Protein AF-A0A538IPU9-F1 (afdb_monomer_lite)

Radius of gyration: 22.2 Å; chains: 1; bounding box: 54×26×67 Å

Sequence (108 aa):
MPPGVSRRLLLGIVVAALALAAVAIAQPPGGVVRPENEGSLRPLELGAQLFAANCASCHGPRGQGVYPPPFQHGASGIKGAGPSLLGVGALAVDFYVRTGYMPLGDPT

Foldseek 3Di:
DDDDDDPVNVVVVVVVVVVVVVVVVPDDPADFDFDPPLVPDDPVRRVLVSCCRWPCVQCNNQSQGAADPPPDADPPRHRGVYHRPPPVDDVNVCVCVVVCVPPTPDND

Structure (mmCIF, N/CA/C/O backbone):
data_AF-A0A538IPU9-F1
#
_entry.id   AF-A0A538IPU9-F1
#
loop_
_atom_site.group_PDB
_atom_site.id
_atom_site.type_symbol
_atom_site.label_atom_id
_atom_site.label_alt_id
_atom_site.label_comp_id
_atom_site.label_asym_id
_atom_site.label_entity_id
_atom_site.label_seq_id
_atom_site.pdbx_PDB_ins_code
_atom_site.Cartn_x
_atom_site.Cartn_y
_atom_site.Cartn_z
_atom_site.occupancy
_atom_site.B_iso_or_equiv
_atom_site.auth_seq_id
_atom_site.auth_comp_id
_atom_site.auth_asym_id
_atom_site.auth_atom_id
_atom_site.pdbx_PDB_model_num
ATOM 1 N N . MET A 1 1 ? -28.715 -4.495 54.537 1.00 50.19 1 MET A N 1
ATOM 2 C CA . MET A 1 1 ? -28.155 -3.158 54.246 1.00 50.19 1 MET A CA 1
ATOM 3 C C . MET A 1 1 ? -26.823 -3.372 53.527 1.00 50.19 1 MET A C 1
ATOM 5 O O . MET A 1 1 ? -25.908 -3.846 54.191 1.00 50.19 1 MET A O 1
ATOM 9 N N . PRO A 1 2 ? -26.698 -3.192 52.198 1.00 57.47 2 PRO A N 1
ATOM 10 C CA . PRO A 1 2 ? -25.405 -3.383 51.541 1.00 57.47 2 PRO A CA 1
ATOM 11 C C . PRO A 1 2 ? -24.424 -2.278 51.980 1.00 57.47 2 PRO A C 1
ATOM 13 O O . PRO A 1 2 ? -24.851 -1.132 52.150 1.00 57.47 2 PRO A O 1
ATOM 16 N N . PRO A 1 3 ? -23.136 -2.595 52.199 1.00 66.25 3 PRO A N 1
ATOM 17 C CA . PRO A 1 3 ? -22.135 -1.601 52.573 1.00 66.25 3 PRO A CA 1
ATOM 18 C C . PRO A 1 3 ? -21.988 -0.557 51.456 1.00 66.25 3 PRO A C 1
ATOM 20 O O . PRO A 1 3 ? -21.770 -0.896 50.294 1.00 66.25 3 PRO A O 1
ATOM 23 N N . GLY A 1 4 ? -22.137 0.724 51.805 1.00 67.19 4 GLY A N 1
ATOM 24 C CA . GLY A 1 4 ? -22.019 1.835 50.865 1.00 67.19 4 GLY A CA 1
ATOM 25 C C . GLY A 1 4 ? -20.586 1.973 50.355 1.00 67.19 4 GLY A C 1
ATOM 26 O O . GLY A 1 4 ? -19.677 2.306 51.113 1.00 67.19 4 GLY A O 1
ATOM 27 N N . VAL A 1 5 ? -20.379 1.720 49.064 1.00 73.44 5 VAL A N 1
ATOM 28 C CA . VAL A 1 5 ? -19.097 1.947 48.386 1.00 73.44 5 VAL A CA 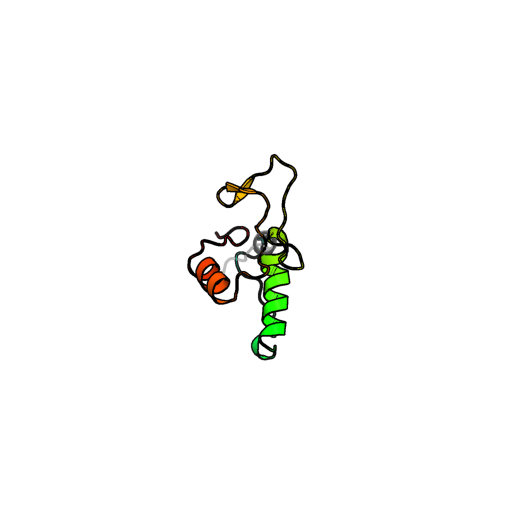1
ATOM 29 C C . VAL A 1 5 ? -18.752 3.434 48.494 1.00 73.44 5 VAL A C 1
ATOM 31 O O . VAL A 1 5 ? -19.516 4.297 48.062 1.00 73.44 5 VAL A O 1
ATOM 34 N N . SER A 1 6 ? -17.610 3.756 49.106 1.00 81.94 6 SER A N 1
ATOM 35 C CA . SER A 1 6 ? -17.218 5.152 49.310 1.00 81.94 6 SER A CA 1
ATOM 36 C C . SER A 1 6 ? -16.986 5.862 47.970 1.00 81.94 6 SER A C 1
ATOM 38 O O . SER A 1 6 ? -16.420 5.300 47.033 1.00 81.94 6 SER A O 1
ATOM 40 N N . ARG A 1 7 ? -17.367 7.141 47.878 1.00 79.31 7 ARG A N 1
ATOM 41 C CA . ARG A 1 7 ? -17.170 7.974 46.675 1.00 79.31 7 ARG A CA 1
ATOM 42 C C . ARG A 1 7 ? -15.709 8.010 46.199 1.00 79.31 7 ARG A C 1
ATOM 44 O O . ARG A 1 7 ? -15.459 8.162 45.009 1.00 79.31 7 ARG A O 1
ATOM 51 N N . ARG A 1 8 ? -14.751 7.835 47.117 1.00 82.69 8 ARG A N 1
ATOM 52 C CA . ARG A 1 8 ? -13.314 7.726 46.814 1.00 82.69 8 ARG A CA 1
ATOM 53 C C . ARG A 1 8 ? -12.970 6.417 46.107 1.00 82.69 8 ARG A C 1
ATOM 55 O O . ARG A 1 8 ? -12.183 6.436 45.170 1.00 82.69 8 ARG A O 1
ATOM 62 N N . LEU A 1 9 ? -13.593 5.312 46.518 1.00 84.00 9 LEU A N 1
ATOM 63 C CA . LEU A 1 9 ? -13.434 4.014 45.868 1.00 84.00 9 LEU A CA 1
ATOM 64 C C . LEU A 1 9 ? -14.034 4.031 44.453 1.00 84.00 9 LEU A C 1
ATOM 66 O O . LEU A 1 9 ? -13.392 3.564 43.520 1.00 84.00 9 LEU A O 1
ATOM 70 N N . LEU A 1 10 ? -15.202 4.660 44.270 1.00 86.56 10 LEU A N 1
ATOM 71 C CA . LEU A 1 10 ? -15.799 4.862 42.941 1.00 86.56 10 LEU A CA 1
ATOM 72 C C . LEU A 1 10 ? -14.909 5.721 42.031 1.00 86.56 10 LEU A C 1
ATOM 74 O O . LEU A 1 10 ? -14.661 5.336 40.892 1.00 86.56 10 LEU A O 1
ATOM 78 N N . LEU A 1 11 ? -14.382 6.846 42.532 1.00 89.56 11 LEU A N 1
ATOM 79 C CA . LEU A 1 11 ? -13.445 7.677 41.764 1.00 89.56 11 LEU A CA 1
ATOM 80 C C . LEU A 1 11 ? -12.181 6.899 41.379 1.00 89.56 11 LEU A C 1
ATOM 82 O O . LEU A 1 11 ? -11.733 7.000 40.242 1.00 89.56 11 LEU A O 1
ATOM 86 N N . GLY A 1 12 ? -11.631 6.109 42.304 1.00 91.19 12 GLY A N 1
ATOM 87 C CA . GLY A 1 12 ? -10.453 5.282 42.051 1.00 91.19 1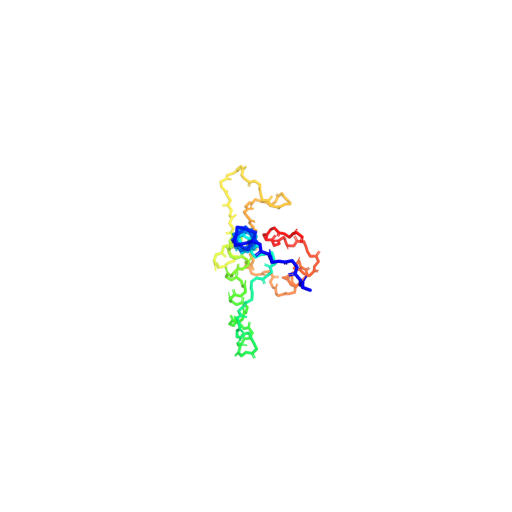2 GLY A CA 1
ATOM 88 C C . GLY A 1 12 ? -10.681 4.253 40.943 1.00 91.19 12 GLY A C 1
ATOM 89 O O . GLY A 1 12 ? -9.841 4.122 40.059 1.00 91.19 12 GLY A O 1
ATOM 90 N N . ILE A 1 13 ? -11.838 3.584 40.938 1.00 92.69 13 ILE A N 1
ATOM 91 C CA . ILE A 1 13 ? -12.208 2.618 39.891 1.00 92.69 13 ILE A CA 1
ATOM 92 C C . ILE A 1 13 ? -12.358 3.311 38.534 1.00 92.69 13 ILE A C 1
ATOM 94 O O . ILE A 1 13 ? -11.844 2.810 37.539 1.00 92.69 13 ILE A O 1
ATOM 98 N N . VAL A 1 14 ? -13.015 4.474 38.484 1.00 93.69 14 VAL A N 1
ATOM 99 C CA . VAL A 1 14 ? -13.200 5.224 37.230 1.00 93.69 14 VAL A CA 1
ATOM 100 C C . VAL A 1 14 ? -11.859 5.695 36.667 1.00 93.69 14 VAL A C 1
ATOM 102 O O . VAL A 1 14 ? -11.605 5.521 35.479 1.00 93.69 14 VAL A O 1
ATOM 105 N N . VAL A 1 15 ? -10.975 6.241 37.506 1.00 93.50 15 VAL A N 1
ATOM 106 C CA . VAL A 1 15 ? -9.638 6.677 37.074 1.00 93.50 15 VAL A CA 1
ATOM 107 C C . VAL A 1 15 ? -8.801 5.489 36.599 1.00 93.50 15 VAL A C 1
ATOM 109 O O . VAL A 1 15 ? -8.165 5.583 35.552 1.00 93.50 15 VAL A O 1
ATOM 112 N N . ALA A 1 16 ? -8.834 4.361 37.312 1.00 91.31 16 ALA A N 1
ATOM 113 C CA . ALA A 1 16 ? -8.131 3.151 36.896 1.00 91.31 16 ALA A CA 1
ATOM 114 C C . ALA A 1 16 ? -8.668 2.610 35.560 1.00 91.31 16 ALA A C 1
ATOM 116 O O . ALA A 1 16 ? -7.881 2.285 34.675 1.00 91.31 16 ALA A O 1
ATOM 117 N N . ALA A 1 17 ? -9.991 2.572 35.381 1.00 90.44 17 ALA A N 1
ATOM 118 C CA . ALA A 1 17 ? -10.624 2.131 34.141 1.00 90.44 17 ALA A CA 1
ATOM 119 C C . ALA A 1 17 ? -10.272 3.041 32.953 1.00 90.44 17 ALA A C 1
ATOM 121 O O . ALA A 1 17 ? -9.955 2.544 31.874 1.00 90.44 17 ALA A O 1
ATOM 122 N N . LEU A 1 18 ? -10.268 4.362 33.153 1.00 90.06 18 LEU A N 1
ATOM 123 C CA . LEU A 1 18 ? -9.853 5.326 32.131 1.00 90.06 18 LEU A CA 1
ATOM 124 C C . LEU A 1 18 ? -8.367 5.187 31.784 1.00 90.06 18 LEU A C 1
ATOM 126 O O . LEU A 1 18 ? -8.013 5.221 30.608 1.00 90.06 18 LEU A O 1
ATOM 130 N N . ALA A 1 19 ? -7.505 4.990 32.785 1.00 87.12 19 ALA A N 1
ATOM 131 C CA . ALA A 1 19 ? -6.081 4.767 32.565 1.00 87.12 19 ALA A CA 1
ATOM 132 C C . ALA A 1 19 ? -5.838 3.490 31.749 1.00 87.12 19 ALA A C 1
ATOM 134 O O . ALA A 1 19 ? -5.113 3.538 30.763 1.00 87.12 19 ALA A O 1
ATOM 135 N N . LEU A 1 20 ? -6.497 2.381 32.102 1.00 82.25 20 LEU A N 1
ATOM 136 C CA . LEU A 1 20 ? -6.435 1.111 31.368 1.00 82.25 20 LEU A CA 1
ATOM 137 C C . LEU A 1 20 ? -6.926 1.250 29.920 1.00 82.25 20 LEU A C 1
ATOM 139 O O . LEU A 1 20 ? -6.263 0.772 29.000 1.00 82.25 20 LEU A O 1
ATOM 143 N N . ALA A 1 21 ? -8.047 1.944 29.705 1.00 80.69 21 ALA A N 1
ATOM 144 C CA . ALA A 1 21 ? -8.573 2.203 28.367 1.00 80.69 21 ALA A CA 1
ATOM 145 C C . ALA A 1 21 ? -7.591 3.018 27.508 1.00 80.69 21 ALA A C 1
ATOM 147 O O . ALA A 1 21 ? -7.417 2.712 26.331 1.00 80.69 21 ALA A O 1
ATOM 148 N N . ALA A 1 22 ? -6.905 4.004 28.098 1.00 77.19 22 ALA A N 1
ATOM 149 C CA . ALA A 1 22 ? -5.899 4.806 27.405 1.00 77.19 22 ALA A CA 1
ATOM 150 C C . ALA A 1 22 ? -4.676 3.982 26.958 1.00 77.19 22 ALA A C 1
ATOM 152 O O . ALA A 1 22 ? -4.129 4.245 25.890 1.00 77.19 22 ALA A O 1
ATOM 153 N N . VAL A 1 23 ? -4.258 2.970 27.729 1.00 75.62 23 VAL A N 1
ATOM 154 C CA . VAL A 1 23 ? -3.146 2.089 27.320 1.00 75.62 23 VAL A CA 1
ATOM 155 C C . VAL A 1 23 ? -3.566 1.143 26.192 1.00 75.62 23 VAL A C 1
ATOM 157 O O . VAL A 1 23 ? -2.784 0.896 25.278 1.00 75.62 23 VAL A O 1
ATOM 160 N N . ALA A 1 24 ? -4.804 0.641 26.222 1.00 68.56 24 ALA A N 1
ATOM 161 C CA . ALA A 1 24 ? -5.313 -0.287 25.212 1.00 68.56 24 ALA A CA 1
ATOM 162 C C . ALA A 1 24 ? -5.401 0.344 23.809 1.00 68.56 24 ALA A C 1
ATOM 164 O O . ALA A 1 24 ? -5.080 -0.310 22.822 1.00 68.56 24 ALA A O 1
ATOM 165 N N . ILE A 1 25 ? -5.778 1.623 23.713 1.00 68.25 25 ILE A N 1
ATOM 166 C CA . ILE A 1 25 ? -5.858 2.352 22.431 1.00 68.25 25 ILE A CA 1
ATOM 167 C C . ILE A 1 25 ? -4.498 2.834 21.901 1.00 68.25 25 ILE A C 1
ATOM 169 O O . ILE A 1 25 ? -4.428 3.346 20.788 1.00 68.25 25 ILE A O 1
ATOM 173 N N . ALA A 1 26 ? -3.427 2.710 22.690 1.00 65.75 26 ALA A N 1
ATOM 174 C CA . ALA A 1 26 ? -2.083 3.142 22.306 1.00 65.75 26 ALA A CA 1
ATOM 175 C C . ALA A 1 26 ? -1.270 2.043 21.596 1.00 65.75 26 ALA A C 1
ATOM 177 O O . ALA A 1 26 ? -0.147 2.295 21.162 1.00 65.75 26 ALA A O 1
ATOM 178 N N . GLN A 1 27 ? -1.806 0.824 21.493 1.00 59.16 27 GLN A N 1
ATOM 179 C CA . GLN A 1 27 ? -1.157 -0.270 20.772 1.00 59.16 27 GLN A CA 1
ATOM 180 C C . GLN A 1 27 ? -1.168 0.050 19.263 1.00 59.16 27 GLN A C 1
ATOM 182 O O . GLN A 1 27 ? -2.227 0.415 18.741 1.00 59.16 27 GLN A O 1
ATOM 187 N N . PRO A 1 28 ? -0.036 -0.071 18.540 1.00 56.72 28 PRO A N 1
ATOM 188 C CA . PRO A 1 28 ? -0.070 -0.008 17.085 1.00 56.72 28 PRO A CA 1
ATOM 189 C C . PRO A 1 28 ? -0.996 -1.118 16.564 1.00 56.72 28 PRO A C 1
ATOM 191 O O . PRO A 1 28 ? -1.086 -2.174 17.197 1.00 56.72 28 PRO A O 1
ATOM 194 N N . PRO A 1 29 ? -1.705 -0.908 15.442 1.00 58.12 29 PRO A N 1
ATOM 195 C CA . PRO A 1 29 ? -2.506 -1.965 14.847 1.00 58.12 29 PRO A CA 1
ATOM 196 C C . PRO A 1 29 ? -1.589 -3.145 14.504 1.00 58.12 29 PRO A C 1
ATOM 198 O O . PRO A 1 29 ? -0.790 -3.066 13.575 1.00 58.12 29 PRO A O 1
ATOM 201 N N . GLY A 1 30 ? -1.678 -4.225 15.280 1.00 60.16 30 GLY A N 1
ATOM 202 C CA . GLY A 1 30 ? -1.055 -5.496 14.939 1.00 60.16 30 GLY A CA 1
ATOM 203 C C . GLY A 1 30 ? -1.827 -6.117 13.779 1.00 60.16 30 GLY A C 1
ATOM 204 O O . GLY A 1 30 ? -3.017 -6.401 13.912 1.00 60.16 30 GLY A O 1
ATOM 205 N N . GLY A 1 31 ? -1.174 -6.299 12.631 1.00 75.19 31 GLY A N 1
ATOM 206 C CA . GLY A 1 31 ? -1.751 -6.970 11.463 1.00 75.19 31 GLY A CA 1
ATOM 207 C C . GLY A 1 31 ? -2.034 -6.069 10.256 1.00 75.19 31 GLY A C 1
ATOM 208 O O . GLY A 1 31 ? -1.582 -4.932 10.165 1.00 75.19 31 GLY A O 1
ATOM 209 N N . VAL A 1 32 ? -2.753 -6.628 9.277 1.00 82.75 32 VAL A N 1
ATOM 210 C CA . VAL A 1 32 ? -3.045 -5.964 7.997 1.00 82.75 32 VAL A CA 1
ATOM 211 C C . VAL A 1 32 ? -4.130 -4.906 8.184 1.00 82.75 32 VAL A C 1
ATOM 213 O O . VAL A 1 32 ? -5.262 -5.221 8.548 1.00 82.75 32 VAL A O 1
ATOM 216 N N . VAL A 1 33 ? -3.812 -3.659 7.852 1.00 88.12 33 VAL A N 1
ATOM 217 C CA . VAL A 1 33 ? -4.777 -2.561 7.767 1.00 88.12 33 VAL A CA 1
ATOM 218 C C . VAL A 1 33 ? -5.656 -2.765 6.529 1.00 88.12 33 VAL A C 1
ATOM 220 O O . VAL A 1 33 ? -5.160 -2.734 5.398 1.00 88.12 33 VAL A O 1
ATOM 223 N N . ARG A 1 34 ? -6.961 -2.971 6.741 1.00 90.25 34 ARG A N 1
ATOM 224 C CA . ARG A 1 34 ? -7.984 -3.122 5.691 1.00 90.25 34 ARG A CA 1
ATOM 225 C C . ARG A 1 34 ? -8.880 -1.884 5.587 1.00 90.25 34 ARG A C 1
ATOM 227 O O . ARG A 1 34 ? -9.217 -1.317 6.626 1.00 90.25 34 ARG A O 1
ATOM 234 N N . PRO A 1 35 ? -9.303 -1.478 4.375 1.00 90.44 35 PRO A N 1
ATOM 235 C CA . PRO A 1 35 ? -10.372 -0.499 4.227 1.00 90.44 35 PRO A CA 1
ATOM 236 C C . PRO A 1 35 ? -11.678 -0.960 4.883 1.00 90.44 35 PRO A C 1
ATOM 238 O O . PRO A 1 35 ? -11.961 -2.145 4.988 1.00 90.44 35 PRO A O 1
ATOM 241 N N . GLU A 1 36 ? -12.521 -0.019 5.295 1.00 89.88 36 GLU A N 1
ATOM 242 C CA . GLU A 1 36 ? -13.811 -0.329 5.931 1.00 89.88 36 GLU A CA 1
ATOM 243 C C . GLU A 1 36 ? -14.866 -0.802 4.913 1.00 89.88 36 GLU A C 1
ATOM 245 O O . GLU A 1 36 ? -15.814 -1.506 5.253 1.00 89.88 36 GLU A O 1
ATOM 250 N N . ASN A 1 37 ? -14.703 -0.426 3.641 1.00 92.00 37 ASN A N 1
ATOM 251 C CA . ASN A 1 37 ? -15.674 -0.622 2.563 1.00 92.00 37 ASN A CA 1
ATOM 252 C C . ASN A 1 37 ? -15.227 -1.650 1.511 1.00 92.00 37 ASN A C 1
ATOM 254 O O . ASN A 1 37 ? -15.640 -1.587 0.359 1.00 92.00 37 ASN A O 1
ATOM 258 N N . GLU A 1 38 ? -14.384 -2.610 1.874 1.00 91.75 38 GLU A N 1
ATOM 259 C CA . GLU A 1 38 ? -13.736 -3.497 0.897 1.00 91.75 38 GLU A CA 1
ATOM 260 C C . GLU A 1 38 ? -14.698 -4.280 0.013 1.00 91.75 38 GLU A C 1
ATOM 262 O O . GLU A 1 38 ? -14.405 -4.509 -1.157 1.00 91.75 38 GLU A O 1
ATOM 267 N N . GLY A 1 39 ? -15.845 -4.684 0.569 1.00 93.00 39 GLY A N 1
ATOM 268 C CA . GLY A 1 39 ? -16.854 -5.464 -0.146 1.00 93.00 39 GLY A CA 1
ATOM 269 C C . GLY A 1 39 ? -17.479 -4.727 -1.333 1.00 93.00 39 GLY A C 1
ATOM 270 O O . GLY A 1 39 ? -18.104 -5.368 -2.173 1.00 93.00 39 GLY A O 1
ATOM 271 N N . SER A 1 40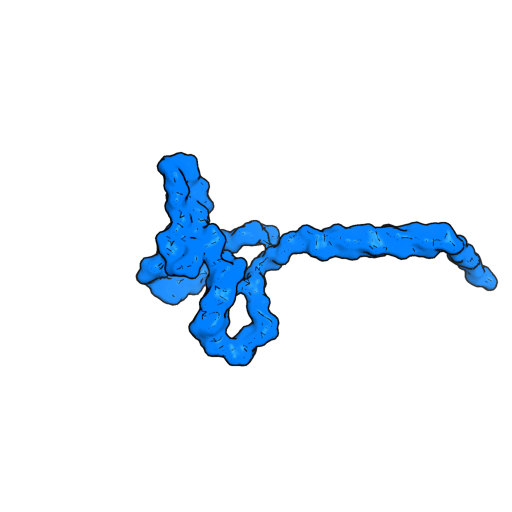 ? -17.314 -3.403 -1.421 1.00 95.25 40 SER A N 1
ATOM 272 C CA . SER A 1 40 ? -17.780 -2.590 -2.548 1.00 95.25 40 SER A CA 1
ATOM 273 C C . SER A 1 40 ? -16.659 -2.124 -3.482 1.00 95.25 40 SER A C 1
ATOM 275 O O . SER A 1 40 ? -16.953 -1.555 -4.534 1.00 95.25 40 SER A O 1
ATOM 277 N N . LEU A 1 41 ? -15.390 -2.368 -3.140 1.00 96.06 41 LEU A N 1
ATOM 278 C CA . LEU A 1 41 ? -14.249 -1.965 -3.958 1.00 96.06 41 LEU A CA 1
ATOM 279 C C . LEU A 1 41 ? -13.996 -2.963 -5.086 1.00 96.06 41 LEU A C 1
ATOM 281 O O . LEU A 1 41 ? -14.089 -4.181 -4.912 1.00 96.06 41 LEU A O 1
ATOM 285 N N . ARG A 1 42 ? -13.583 -2.462 -6.254 1.00 97.25 42 ARG A N 1
ATOM 286 C CA . ARG A 1 42 ? -13.059 -3.344 -7.302 1.00 97.25 42 ARG A CA 1
ATOM 287 C C . ARG A 1 42 ? -11.710 -3.923 -6.857 1.00 97.25 42 ARG A C 1
ATOM 289 O O . ARG A 1 42 ? -10.971 -3.245 -6.142 1.00 97.25 42 ARG A O 1
ATOM 296 N N . PRO A 1 43 ? -11.307 -5.111 -7.347 1.00 93.69 43 PRO A N 1
ATOM 297 C CA . PRO A 1 43 ? -10.064 -5.758 -6.915 1.00 93.69 43 PRO A CA 1
ATOM 298 C C . PRO A 1 43 ? -8.815 -4.875 -7.028 1.00 93.69 43 PRO A C 1
ATOM 300 O O . PRO A 1 43 ? -7.955 -4.906 -6.153 1.00 93.69 43 PRO A O 1
ATOM 303 N N . LEU A 1 44 ? -8.726 -4.049 -8.076 1.00 93.75 44 LEU A N 1
ATOM 304 C CA . LEU A 1 44 ? -7.602 -3.129 -8.262 1.00 93.75 44 LEU A CA 1
ATOM 305 C C . LEU A 1 44 ? -7.596 -1.988 -7.232 1.00 93.75 44 LEU A C 1
ATOM 307 O O . LEU A 1 44 ? -6.536 -1.609 -6.746 1.00 93.75 44 LEU A O 1
ATOM 311 N N . GLU A 1 45 ? -8.767 -1.447 -6.894 1.00 96.19 45 GLU A N 1
ATOM 312 C CA . GLU A 1 45 ? -8.907 -0.362 -5.914 1.00 96.19 45 GLU A CA 1
ATOM 313 C C . GLU A 1 45 ? -8.608 -0.866 -4.506 1.00 96.19 45 GLU A C 1
ATOM 315 O O . GLU A 1 45 ? -7.842 -0.237 -3.777 1.00 96.19 45 GLU A O 1
ATOM 320 N N . LEU A 1 46 ? -9.152 -2.035 -4.158 1.00 95.19 46 LEU A N 1
ATOM 321 C CA . LEU A 1 46 ? -8.840 -2.720 -2.912 1.00 95.19 46 LEU A CA 1
ATOM 322 C C . LEU A 1 46 ? -7.338 -3.013 -2.816 1.00 95.19 46 LEU A C 1
ATOM 324 O O . LEU A 1 46 ? -6.699 -2.649 -1.833 1.00 95.19 46 LEU A O 1
ATOM 328 N N . GLY A 1 47 ? -6.754 -3.604 -3.862 1.00 92.62 47 GLY A N 1
ATOM 329 C CA . GLY A 1 47 ? -5.327 -3.920 -3.909 1.00 92.62 47 GLY A CA 1
ATOM 330 C C . GLY A 1 47 ? -4.435 -2.688 -3.741 1.00 92.62 47 GLY A C 1
ATOM 331 O O . GLY A 1 47 ? -3.455 -2.745 -3.002 1.00 92.62 47 GLY A O 1
ATOM 332 N N . ALA A 1 48 ? -4.789 -1.559 -4.361 1.00 94.00 48 ALA A N 1
ATOM 333 C CA . ALA A 1 48 ? -4.046 -0.309 -4.217 1.00 94.00 48 ALA A CA 1
ATOM 334 C C . ALA A 1 48 ? -4.086 0.238 -2.780 1.00 94.00 48 ALA A C 1
ATOM 336 O O . ALA A 1 48 ? -3.059 0.681 -2.265 1.00 94.00 48 ALA A O 1
ATOM 337 N N . GLN A 1 49 ? -5.245 0.175 -2.117 1.00 94.94 49 GLN A N 1
ATOM 338 C CA . GLN A 1 49 ? -5.384 0.621 -0.728 1.00 94.94 49 GLN A CA 1
ATOM 339 C C . GLN A 1 49 ? -4.626 -0.289 0.242 1.00 94.94 49 GLN A C 1
ATOM 341 O O . GLN A 1 49 ? -3.880 0.204 1.087 1.00 94.94 49 GLN A O 1
ATOM 346 N N . LEU A 1 50 ? -4.740 -1.610 0.071 1.00 92.19 50 LEU A N 1
ATOM 347 C CA . LEU A 1 50 ? -3.981 -2.581 0.861 1.00 92.19 50 LEU A CA 1
ATOM 348 C C . LEU A 1 50 ? -2.473 -2.379 0.688 1.00 92.19 50 LEU A C 1
ATOM 350 O O . LEU A 1 50 ? -1.739 -2.366 1.675 1.00 92.19 50 LEU A O 1
ATOM 354 N N . PHE A 1 51 ? -2.011 -2.165 -0.546 1.00 92.44 51 PHE A N 1
ATOM 355 C CA . PHE A 1 51 ? -0.605 -1.902 -0.833 1.00 92.44 51 PHE A CA 1
ATOM 356 C C . PHE A 1 51 ? -0.109 -0.622 -0.150 1.00 92.44 51 PHE A C 1
ATOM 358 O O . PHE A 1 51 ? 0.947 -0.627 0.487 1.00 92.44 51 PHE A O 1
ATOM 365 N N . ALA A 1 52 ? -0.872 0.468 -0.261 1.00 92.75 52 ALA A N 1
ATOM 366 C CA . ALA A 1 52 ? -0.518 1.751 0.334 1.00 92.75 52 ALA A CA 1
ATOM 367 C C . ALA A 1 52 ? -0.425 1.671 1.865 1.00 92.75 52 ALA A C 1
ATOM 369 O O . ALA A 1 52 ? 0.503 2.231 2.444 1.00 92.75 52 ALA A O 1
ATOM 370 N N . ALA A 1 53 ? -1.350 0.952 2.504 1.00 89.62 53 ALA A N 1
ATOM 371 C CA . ALA A 1 53 ? -1.404 0.847 3.956 1.00 89.62 53 ALA A CA 1
ATOM 372 C C . ALA A 1 53 ? -0.371 -0.132 4.543 1.00 89.62 53 ALA A C 1
ATOM 374 O O . ALA A 1 53 ? 0.091 0.085 5.659 1.00 89.62 53 ALA A O 1
ATOM 375 N N . ASN A 1 54 ? 0.008 -1.187 3.808 1.00 88.38 54 ASN A N 1
ATOM 376 C CA . ASN A 1 54 ? 0.758 -2.312 4.387 1.00 88.38 54 ASN A CA 1
ATOM 377 C C . ASN A 1 54 ? 2.121 -2.594 3.737 1.00 88.38 54 ASN A C 1
ATOM 379 O O . ASN A 1 54 ? 2.970 -3.224 4.359 1.00 88.38 54 ASN A O 1
ATOM 383 N N . CYS A 1 55 ? 2.349 -2.172 2.490 1.00 90.88 55 CYS A N 1
ATOM 384 C CA . CYS A 1 55 ? 3.517 -2.601 1.706 1.00 90.88 55 CYS A CA 1
ATOM 385 C C . CYS A 1 55 ? 4.439 -1.440 1.309 1.00 90.88 55 CYS A C 1
ATOM 387 O O . CYS A 1 55 ? 5.655 -1.613 1.196 1.00 90.88 55 CYS A O 1
ATOM 389 N N . ALA A 1 56 ? 3.870 -0.253 1.077 1.00 90.69 56 ALA A N 1
ATOM 390 C CA . ALA A 1 56 ? 4.567 0.889 0.487 1.00 90.69 56 ALA A CA 1
ATOM 391 C C . ALA A 1 56 ? 5.718 1.445 1.345 1.00 90.69 56 ALA A C 1
ATOM 393 O O . ALA A 1 56 ? 6.656 2.023 0.796 1.00 90.69 56 ALA A O 1
ATOM 394 N N . SER A 1 57 ? 5.681 1.259 2.666 1.00 85.31 57 SER A N 1
ATOM 395 C CA . SER A 1 57 ? 6.753 1.686 3.577 1.00 85.31 57 SER A CA 1
ATOM 396 C C . SER A 1 57 ? 8.072 0.949 3.318 1.00 85.31 57 SER A C 1
ATOM 398 O O . SER A 1 57 ? 9.136 1.564 3.374 1.00 85.31 57 SER A O 1
ATOM 400 N N . CYS A 1 58 ? 8.005 -0.341 2.974 1.00 87.25 58 CYS A N 1
ATOM 401 C CA . CYS A 1 58 ? 9.176 -1.175 2.696 1.00 87.25 58 CYS A CA 1
ATOM 402 C C . CYS A 1 58 ? 9.487 -1.267 1.196 1.00 87.25 58 CYS A C 1
ATOM 404 O O . CYS A 1 58 ? 10.647 -1.212 0.794 1.00 87.25 58 CYS A O 1
ATOM 406 N N . HIS A 1 59 ? 8.460 -1.374 0.349 1.00 90.69 59 HIS A N 1
ATOM 407 C CA . HIS A 1 59 ? 8.615 -1.581 -1.097 1.00 90.69 59 HIS A CA 1
ATOM 408 C C . HIS A 1 59 ? 8.491 -0.296 -1.931 1.00 90.69 59 HIS A C 1
ATOM 410 O O . HIS A 1 59 ? 8.598 -0.336 -3.158 1.00 90.69 59 HIS A O 1
ATOM 416 N N . GLY A 1 60 ? 8.292 0.855 -1.289 1.00 89.94 60 GLY A N 1
ATOM 417 C CA . GLY A 1 60 ? 8.122 2.152 -1.935 1.00 89.94 60 GLY A CA 1
ATOM 418 C C . GLY A 1 60 ? 6.701 2.379 -2.476 1.00 89.94 60 GLY A C 1
ATOM 419 O O . GLY A 1 60 ? 5.979 1.426 -2.773 1.00 89.94 60 GLY A O 1
ATOM 420 N N . PRO A 1 61 ? 6.287 3.645 -2.676 1.00 91.19 61 PRO A N 1
ATOM 421 C CA . PRO A 1 61 ? 4.919 4.006 -3.071 1.00 91.19 61 PRO A CA 1
ATOM 422 C C . PRO A 1 61 ? 4.462 3.440 -4.422 1.00 91.19 61 PRO A C 1
ATOM 424 O O . PRO A 1 61 ? 3.266 3.369 -4.679 1.00 91.19 61 PRO A O 1
ATOM 427 N N . ARG A 1 62 ? 5.393 3.044 -5.297 1.00 92.44 62 ARG A N 1
ATOM 428 C CA . ARG A 1 62 ? 5.103 2.400 -6.587 1.00 92.44 62 ARG A CA 1
ATOM 429 C C . ARG A 1 62 ? 5.635 0.967 -6.657 1.00 92.44 62 ARG A C 1
ATOM 431 O O . ARG A 1 62 ? 5.749 0.426 -7.750 1.00 92.44 62 ARG A O 1
ATOM 438 N N . GLY A 1 63 ? 6.020 0.369 -5.529 1.00 92.12 63 GLY A N 1
ATOM 439 C CA . GLY A 1 63 ? 6.632 -0.960 -5.510 1.00 92.12 63 GLY A CA 1
ATOM 440 C C . GLY A 1 63 ? 8.033 -1.001 -6.124 1.00 92.12 63 GLY A C 1
ATOM 441 O O . GLY A 1 63 ? 8.494 -2.070 -6.496 1.00 92.12 63 GLY A O 1
ATOM 442 N N . GLN A 1 64 ? 8.716 0.135 -6.273 1.00 91.88 64 GLN A N 1
ATOM 443 C CA . GLN A 1 64 ? 10.040 0.210 -6.902 1.00 91.88 64 GLN A CA 1
ATOM 444 C C . GLN A 1 64 ? 11.197 -0.282 -6.011 1.00 91.88 64 GLN A C 1
ATOM 446 O O . GLN A 1 64 ? 12.342 -0.323 -6.458 1.00 91.88 64 GLN A O 1
ATOM 451 N N . GLY A 1 65 ? 10.904 -0.641 -4.761 1.00 88.56 65 GLY A N 1
ATOM 452 C CA . GLY A 1 65 ? 11.883 -0.973 -3.736 1.00 88.56 65 GLY A CA 1
ATOM 453 C C . GLY A 1 65 ? 12.449 0.267 -3.048 1.00 88.56 65 GLY A C 1
ATOM 454 O O . GLY A 1 65 ? 12.416 1.382 -3.575 1.00 88.56 65 GLY A O 1
ATOM 455 N N . VAL A 1 66 ? 12.980 0.065 -1.847 1.00 80.75 66 VAL A N 1
ATOM 456 C CA . VAL A 1 66 ? 13.683 1.098 -1.080 1.00 80.75 66 VAL A CA 1
ATOM 457 C C . VAL A 1 66 ? 15.099 0.606 -0.852 1.00 80.75 66 VAL A C 1
ATOM 459 O O . VAL A 1 66 ? 15.346 -0.127 0.097 1.00 80.75 66 VAL A O 1
ATOM 462 N N . TYR A 1 67 ? 16.031 0.986 -1.724 1.00 68.38 67 TYR A N 1
ATOM 463 C CA . TYR A 1 67 ? 17.446 0.662 -1.555 1.00 68.38 67 TYR A CA 1
ATOM 464 C C . TYR A 1 67 ? 18.093 1.701 -0.632 1.00 68.38 67 TYR A C 1
ATOM 466 O O . TYR A 1 67 ? 17.948 2.899 -0.885 1.00 68.38 67 TYR A O 1
ATOM 474 N N . PRO A 1 68 ? 18.800 1.300 0.429 1.00 61.56 68 PRO A N 1
ATOM 475 C CA . PRO A 1 68 ? 19.430 2.234 1.326 1.00 61.56 68 PRO A CA 1
ATOM 476 C C . PRO A 1 68 ? 20.825 2.595 0.787 1.00 61.56 68 PRO A C 1
ATOM 478 O O . PRO A 1 68 ? 21.345 1.937 -0.124 1.00 61.56 68 PRO A O 1
ATOM 481 N N . PRO A 1 69 ? 21.490 3.606 1.365 1.00 55.53 69 PRO A N 1
ATOM 482 C CA . PRO A 1 69 ? 22.928 3.771 1.185 1.00 55.53 69 PRO A CA 1
ATOM 483 C C . PRO A 1 69 ? 23.682 2.460 1.513 1.00 55.53 69 PRO A C 1
ATOM 485 O O . PRO A 1 69 ? 23.152 1.623 2.249 1.00 55.53 69 PRO A O 1
ATOM 488 N N . PRO A 1 70 ? 24.915 2.275 0.996 1.00 56.03 70 PRO A N 1
ATOM 489 C CA . PRO A 1 70 ? 25.622 0.990 0.829 1.00 56.03 70 PRO A CA 1
ATOM 490 C C . PRO A 1 70 ? 25.818 0.085 2.064 1.00 56.03 70 PRO A C 1
ATOM 492 O O . PRO A 1 70 ? 26.398 -0.988 1.922 1.00 56.03 70 PRO A O 1
ATOM 495 N N . PHE A 1 71 ? 25.330 0.463 3.248 1.00 53.66 71 PHE A N 1
ATOM 496 C CA . PHE A 1 71 ? 25.560 -0.231 4.515 1.00 53.66 71 PHE A CA 1
ATOM 497 C C . PHE A 1 71 ? 24.299 -0.554 5.332 1.00 53.66 71 PHE A C 1
ATOM 499 O O . PHE A 1 71 ? 24.437 -0.998 6.469 1.00 53.66 71 PHE A O 1
ATOM 506 N N . GLN A 1 72 ? 23.080 -0.365 4.809 1.00 53.91 72 GLN A N 1
ATOM 507 C CA . GLN A 1 72 ? 21.877 -0.814 5.530 1.00 53.91 72 GLN A CA 1
ATOM 508 C C . GLN A 1 72 ? 21.380 -2.149 4.961 1.00 53.91 72 GLN A C 1
ATOM 510 O O . GLN A 1 72 ? 21.019 -2.263 3.788 1.00 53.91 72 GLN A O 1
ATOM 515 N N . HIS A 1 73 ? 21.388 -3.174 5.806 1.00 55.28 73 HIS A N 1
ATOM 516 C CA . HIS A 1 73 ? 20.770 -4.457 5.506 1.00 55.28 73 HIS A CA 1
ATOM 517 C C . HIS A 1 73 ? 19.286 -4.374 5.876 1.00 55.28 73 HIS A C 1
ATOM 519 O O . HIS A 1 73 ? 18.923 -3.884 6.941 1.00 55.28 73 HIS A O 1
ATOM 525 N N . GLY A 1 74 ? 18.446 -4.829 4.966 1.00 59.88 74 GLY A N 1
ATOM 526 C CA . GLY A 1 74 ? 17.030 -5.088 5.144 1.00 59.88 74 GLY A CA 1
ATOM 527 C C . GLY A 1 74 ? 16.740 -6.388 5.864 1.00 59.88 74 GLY A C 1
ATOM 528 O O . GLY A 1 74 ? 17.648 -7.129 6.252 1.00 59.88 74 GLY A O 1
ATOM 529 N N . ALA A 1 75 ? 15.451 -6.706 5.962 1.00 58.78 75 ALA A N 1
ATOM 530 C CA . ALA A 1 75 ? 15.005 -8.013 6.420 1.00 58.78 75 ALA A CA 1
ATOM 531 C C . ALA A 1 75 ? 15.645 -9.131 5.575 1.00 58.78 75 ALA A C 1
ATOM 533 O O . ALA A 1 75 ? 15.755 -9.025 4.351 1.00 58.78 75 ALA A O 1
ATOM 534 N N . SER A 1 76 ? 16.091 -10.198 6.241 1.00 60.88 76 SER A N 1
ATOM 535 C CA . SER A 1 76 ? 16.647 -11.399 5.597 1.00 60.88 76 SER A CA 1
ATOM 536 C C . SER A 1 76 ? 17.871 -11.151 4.695 1.00 60.88 76 SER A C 1
ATOM 538 O O . SER A 1 76 ? 18.113 -11.907 3.758 1.00 60.88 76 SER A O 1
ATOM 540 N N . GLY A 1 77 ? 18.655 -10.097 4.959 1.00 60.28 77 GLY A N 1
ATOM 541 C CA . GLY A 1 77 ? 19.900 -9.806 4.230 1.00 60.28 77 GLY A CA 1
ATOM 542 C C . GLY A 1 77 ? 19.713 -9.116 2.873 1.00 60.28 77 GLY A C 1
ATOM 543 O O . GLY A 1 77 ? 20.676 -8.967 2.120 1.00 60.28 77 GLY A O 1
ATOM 544 N N . ILE A 1 78 ? 18.496 -8.670 2.550 1.00 60.12 78 ILE A N 1
ATOM 545 C CA . ILE A 1 78 ? 18.211 -7.901 1.332 1.00 60.12 78 ILE A CA 1
ATOM 546 C C . ILE A 1 78 ? 18.795 -6.489 1.485 1.00 60.12 78 ILE A C 1
ATOM 548 O O . ILE A 1 78 ? 18.747 -5.925 2.566 1.00 60.12 78 ILE A O 1
ATOM 552 N N . LYS A 1 79 ? 19.345 -5.863 0.438 1.00 59.62 79 LYS A N 1
ATOM 553 C CA . LYS A 1 79 ? 19.726 -4.438 0.508 1.00 59.62 79 LYS A CA 1
ATOM 554 C C . LYS A 1 79 ? 18.453 -3.584 0.507 1.00 59.62 79 LYS A C 1
ATOM 556 O O . LYS A 1 79 ? 17.805 -3.523 -0.535 1.00 59.62 79 LYS A O 1
ATOM 561 N N . GLY A 1 80 ? 18.114 -2.914 1.613 1.00 68.81 80 GLY A N 1
ATOM 562 C CA . GLY A 1 80 ? 16.951 -2.006 1.653 1.00 68.81 80 GLY A CA 1
ATOM 563 C C . GLY A 1 80 ? 15.824 -2.387 2.571 1.00 68.81 80 GLY A C 1
ATOM 564 O O . GLY A 1 80 ? 15.802 -3.493 3.075 1.00 68.81 80 GLY A O 1
ATOM 565 N N . ALA A 1 81 ? 14.859 -1.488 2.766 1.00 79.44 81 ALA A N 1
ATOM 566 C CA . ALA A 1 81 ? 13.666 -1.828 3.545 1.00 79.44 81 ALA A CA 1
ATOM 567 C C . ALA A 1 81 ? 12.855 -2.950 2.862 1.00 79.44 81 ALA A C 1
ATOM 569 O O . ALA A 1 81 ? 12.278 -3.797 3.535 1.00 79.44 81 ALA A O 1
ATOM 570 N N . GLY A 1 82 ? 12.886 -3.008 1.527 1.00 84.25 82 GLY A N 1
ATOM 571 C CA . GLY A 1 82 ? 12.299 -4.076 0.726 1.00 84.25 82 GLY A CA 1
ATOM 572 C C . GLY A 1 82 ? 12.723 -3.986 -0.748 1.00 84.25 82 GLY A C 1
ATOM 573 O O . GLY A 1 82 ? 13.006 -2.889 -1.245 1.00 84.25 82 GLY A O 1
ATOM 574 N N . PRO A 1 83 ? 12.791 -5.123 -1.468 1.00 87.06 83 PRO A N 1
ATOM 575 C CA . PRO A 1 83 ? 13.147 -5.156 -2.887 1.00 87.06 83 PRO A CA 1
ATOM 576 C C . PRO A 1 83 ? 12.047 -4.551 -3.772 1.00 87.06 83 PRO A C 1
ATOM 578 O O . PRO A 1 83 ? 10.921 -4.323 -3.331 1.00 87.06 83 PRO A O 1
ATOM 581 N N . SER A 1 84 ? 12.353 -4.326 -5.050 1.00 90.06 84 SER A N 1
ATOM 582 C CA . SER A 1 84 ? 11.331 -3.985 -6.045 1.00 90.06 84 SER A CA 1
ATOM 583 C C . SER A 1 84 ? 10.317 -5.123 -6.226 1.00 90.06 84 SER A C 1
ATOM 585 O O . SER A 1 84 ? 10.687 -6.294 -6.285 1.00 90.06 84 SER A O 1
ATOM 587 N N . LEU A 1 85 ? 9.042 -4.756 -6.345 1.00 91.75 85 LEU A N 1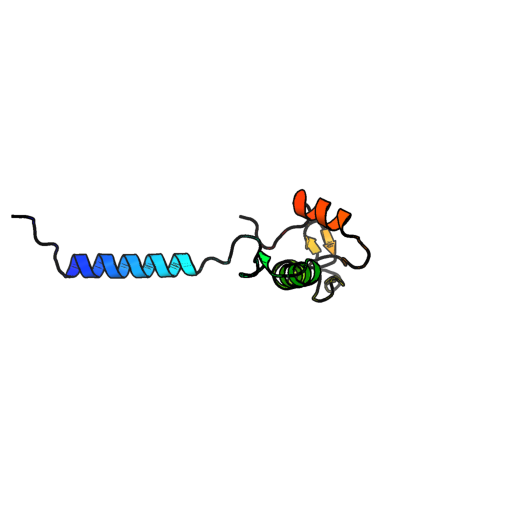
ATOM 588 C CA . LEU A 1 85 ? 7.905 -5.613 -6.691 1.00 91.75 85 LEU A CA 1
ATOM 589 C C . LEU A 1 85 ? 7.445 -5.407 -8.143 1.00 91.75 85 LEU A C 1
ATOM 591 O O . LEU A 1 85 ? 6.473 -6.015 -8.591 1.00 91.75 85 LEU A O 1
ATOM 595 N N . LEU A 1 86 ? 8.127 -4.556 -8.908 1.00 92.56 86 LEU A N 1
ATOM 596 C CA . LEU A 1 86 ? 7.811 -4.364 -10.319 1.00 92.56 86 LEU A CA 1
ATOM 597 C C . LEU A 1 86 ? 8.128 -5.643 -11.106 1.00 92.56 86 LEU A C 1
ATOM 599 O O . LEU A 1 86 ? 9.258 -6.122 -11.101 1.00 92.56 86 LEU A O 1
ATOM 603 N N . GLY A 1 87 ? 7.123 -6.187 -11.795 1.00 92.81 87 GLY A N 1
ATOM 604 C CA . GLY A 1 87 ? 7.277 -7.355 -12.668 1.00 92.81 87 GLY A CA 1
ATOM 605 C C . GLY A 1 87 ? 7.312 -8.719 -11.966 1.00 92.81 87 GLY A C 1
ATOM 606 O O . GLY A 1 87 ? 7.448 -9.725 -12.653 1.00 92.81 87 GLY A O 1
ATOM 607 N N . VAL A 1 88 ? 7.147 -8.788 -10.639 1.00 92.06 88 VAL A N 1
ATOM 608 C CA . VAL A 1 88 ? 7.191 -10.067 -9.892 1.00 92.06 88 VAL A CA 1
ATOM 609 C C . VAL A 1 88 ? 5.968 -10.962 -10.139 1.00 92.06 88 VAL A C 1
ATOM 611 O O . VAL A 1 88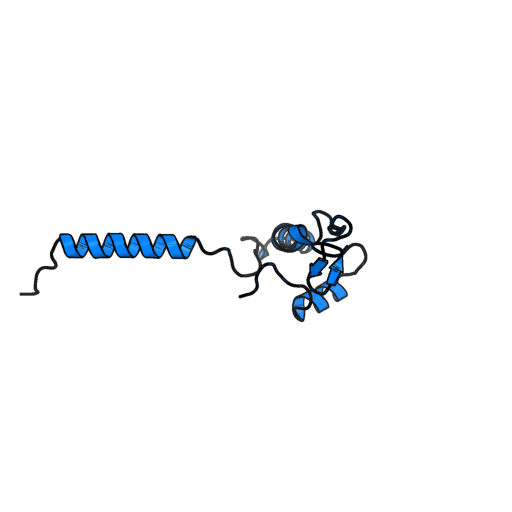 ? 6.057 -12.182 -10.035 1.00 92.06 88 VAL A O 1
ATOM 614 N N . GLY A 1 89 ? 4.828 -10.360 -10.493 1.00 92.38 89 GLY A N 1
ATOM 615 C CA . GLY A 1 89 ? 3.570 -11.061 -10.759 1.00 92.38 89 GLY A CA 1
ATOM 616 C C . GLY A 1 89 ? 2.772 -11.431 -9.500 1.00 92.38 89 GLY A C 1
ATOM 617 O O . GLY A 1 89 ? 3.301 -11.539 -8.397 1.00 92.38 89 GLY A O 1
ATOM 618 N N . ALA A 1 90 ? 1.462 -11.637 -9.6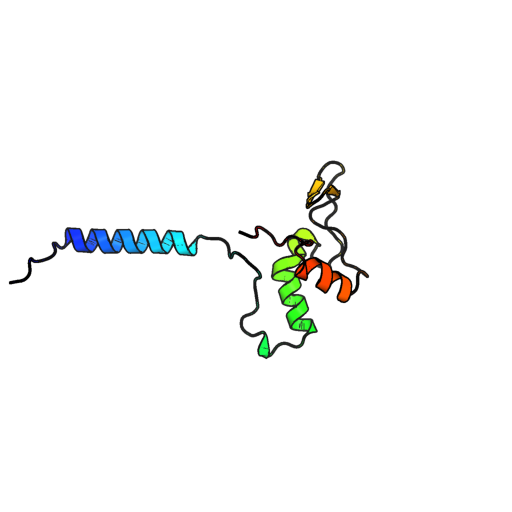73 1.00 90.31 90 ALA A N 1
ATOM 619 C CA . ALA A 1 90 ? 0.528 -11.846 -8.562 1.00 90.31 90 ALA A CA 1
ATOM 620 C C . ALA A 1 90 ? 0.762 -13.158 -7.789 1.00 90.31 90 ALA A C 1
ATOM 622 O O . ALA A 1 90 ? 0.583 -13.187 -6.577 1.00 90.31 90 ALA A O 1
ATOM 623 N N . LEU A 1 91 ? 1.200 -14.230 -8.464 1.00 93.94 91 LEU A N 1
ATOM 624 C CA . LEU A 1 91 ? 1.448 -15.526 -7.814 1.00 93.94 91 LEU A CA 1
ATOM 625 C C . LEU A 1 91 ? 2.658 -15.498 -6.878 1.00 93.94 91 LEU A C 1
ATOM 627 O O . LEU A 1 91 ? 2.639 -16.152 -5.840 1.00 93.94 91 LEU A O 1
ATOM 631 N N . ALA A 1 92 ? 3.697 -14.735 -7.228 1.00 92.56 92 ALA A N 1
ATOM 632 C CA . ALA A 1 92 ? 4.828 -14.535 -6.332 1.00 92.56 92 ALA A CA 1
ATOM 633 C C . ALA A 1 92 ? 4.362 -13.799 -5.070 1.00 92.56 92 ALA A C 1
ATOM 635 O O . ALA A 1 92 ? 4.647 -14.244 -3.963 1.00 92.56 92 ALA A O 1
ATOM 636 N N . VAL A 1 93 ? 3.582 -12.724 -5.230 1.00 91.06 93 VAL A N 1
ATOM 637 C CA . VAL A 1 93 ? 3.012 -11.988 -4.092 1.00 91.06 93 VAL A CA 1
ATOM 638 C C . VAL A 1 93 ? 2.163 -12.908 -3.205 1.00 91.06 93 VAL A C 1
ATOM 640 O O . VAL A 1 93 ? 2.381 -12.912 -1.996 1.00 91.06 93 VAL A O 1
ATOM 643 N N . ASP A 1 94 ? 1.272 -13.730 -3.779 1.00 91.69 94 ASP A N 1
ATOM 644 C CA . ASP A 1 94 ? 0.479 -14.710 -3.013 1.00 91.69 94 ASP A CA 1
ATOM 645 C C . ASP A 1 94 ? 1.376 -15.660 -2.217 1.00 91.69 94 ASP A C 1
ATOM 647 O O . ASP A 1 94 ? 1.210 -15.786 -1.008 1.00 91.69 94 ASP A O 1
ATOM 651 N N . PHE A 1 95 ? 2.367 -16.275 -2.870 1.00 93.25 95 PHE A N 1
ATOM 652 C CA . PHE A 1 95 ? 3.281 -17.205 -2.215 1.00 93.25 95 PHE A CA 1
ATOM 653 C C . PHE A 1 95 ? 3.994 -16.546 -1.030 1.00 93.25 95 PHE A C 1
ATOM 655 O O . PHE A 1 95 ? 3.879 -17.026 0.093 1.00 93.25 95 PHE A O 1
ATOM 662 N N . TYR A 1 96 ? 4.683 -15.425 -1.257 1.00 91.19 96 TYR A N 1
ATOM 663 C CA . TYR A 1 96 ? 5.513 -14.793 -0.231 1.00 91.19 96 TYR A CA 1
ATOM 664 C C . TYR A 1 96 ? 4.702 -14.243 0.950 1.00 91.19 96 TYR A C 1
ATOM 666 O O . TYR A 1 96 ? 5.164 -14.336 2.090 1.00 91.19 96 TYR A O 1
ATOM 674 N N . VAL A 1 97 ? 3.507 -13.697 0.703 1.00 88.62 97 VAL A N 1
ATOM 675 C CA . VAL A 1 97 ? 2.616 -13.210 1.768 1.00 88.62 97 VAL A CA 1
ATOM 676 C C . VAL A 1 97 ? 2.006 -14.385 2.530 1.00 88.62 97 VAL A C 1
ATOM 678 O O . VAL A 1 97 ? 2.027 -14.401 3.758 1.00 88.62 97 VAL A O 1
ATOM 681 N N . ARG A 1 98 ? 1.504 -15.404 1.825 1.00 88.44 98 ARG A N 1
ATOM 682 C CA . ARG A 1 98 ? 0.793 -16.528 2.445 1.00 88.44 98 ARG A CA 1
ATOM 683 C C . ARG A 1 98 ? 1.706 -17.447 3.250 1.00 88.44 98 ARG A C 1
ATOM 685 O O . ARG A 1 98 ? 1.254 -18.043 4.222 1.00 88.44 98 ARG A O 1
ATOM 692 N N . THR A 1 99 ? 2.973 -17.576 2.866 1.00 90.06 99 THR A N 1
ATOM 693 C CA . THR A 1 99 ? 3.964 -18.350 3.630 1.00 90.06 99 THR A CA 1
ATOM 694 C C . THR A 1 99 ? 4.668 -17.524 4.707 1.00 90.06 99 THR A C 1
ATOM 696 O O . THR A 1 99 ? 5.488 -18.076 5.435 1.00 90.06 99 THR A O 1
ATOM 699 N N . GLY A 1 100 ? 4.417 -16.211 4.784 1.00 87.00 100 GLY A N 1
ATOM 700 C CA . GLY A 1 100 ? 5.080 -15.311 5.731 1.00 87.00 100 GLY A CA 1
ATOM 701 C C . GLY A 1 100 ? 6.555 -15.026 5.424 1.00 87.00 100 GLY A C 1
ATOM 702 O O . GLY A 1 100 ? 7.264 -14.500 6.277 1.00 87.00 100 GLY A O 1
ATOM 703 N N . TYR A 1 101 ? 7.041 -15.349 4.217 1.00 87.06 101 TYR A N 1
ATOM 704 C CA . TYR A 1 101 ? 8.404 -14.977 3.804 1.00 87.06 101 TYR A CA 1
ATOM 705 C C . TYR A 1 101 ? 8.528 -13.474 3.520 1.00 87.06 101 TYR A C 1
ATOM 707 O O . TYR A 1 101 ? 9.630 -12.931 3.597 1.00 87.06 101 TYR A O 1
ATOM 715 N N . MET A 1 102 ? 7.420 -12.805 3.183 1.00 88.81 102 MET A N 1
ATOM 716 C CA . MET A 1 102 ? 7.328 -11.347 3.162 1.00 88.81 102 MET A CA 1
ATOM 717 C C . MET A 1 102 ? 6.893 -10.866 4.551 1.00 88.81 102 MET A C 1
ATOM 719 O O . MET A 1 102 ? 5.733 -11.067 4.917 1.00 88.81 102 MET A O 1
ATOM 723 N N . PRO A 1 103 ? 7.795 -10.251 5.335 1.00 77.06 103 PRO A N 1
ATOM 724 C CA . PRO A 1 103 ? 7.443 -9.770 6.658 1.00 77.06 103 PRO A CA 1
ATOM 725 C C . PRO A 1 103 ? 6.489 -8.581 6.535 1.00 77.06 103 PRO A C 1
ATOM 727 O O . PRO A 1 103 ? 6.760 -7.621 5.811 1.00 77.06 103 PRO A O 1
ATOM 730 N N . LEU A 1 104 ? 5.383 -8.638 7.269 1.00 72.19 104 LEU A N 1
ATOM 731 C CA . LEU A 1 104 ? 4.610 -7.446 7.599 1.00 72.19 104 LEU A CA 1
ATOM 732 C C . LEU A 1 104 ? 5.350 -6.702 8.718 1.00 72.19 104 LEU A C 1
ATOM 734 O O . LEU A 1 104 ? 6.125 -7.309 9.456 1.00 72.19 104 LEU A O 1
ATOM 738 N N . GLY A 1 105 ? 5.176 -5.386 8.819 1.00 60.75 105 GLY A N 1
ATOM 739 C CA . GLY A 1 105 ? 5.759 -4.630 9.925 1.00 60.75 105 GLY A CA 1
ATOM 740 C C . GLY A 1 105 ? 5.205 -5.142 11.255 1.00 60.75 105 GLY A C 1
ATOM 741 O O . GLY A 1 105 ? 4.014 -4.994 11.496 1.00 60.75 105 GLY A O 1
ATOM 742 N N . ASP A 1 106 ? 6.076 -5.744 12.066 1.00 51.78 106 ASP A N 1
ATOM 743 C CA . ASP A 1 106 ? 5.812 -6.242 13.425 1.00 51.78 106 ASP A CA 1
ATOM 744 C C . ASP A 1 106 ? 4.645 -7.256 13.555 1.00 51.78 106 ASP A C 1
ATOM 746 O O . ASP A 1 106 ? 3.569 -6.924 14.061 1.00 51.78 106 ASP A O 1
ATOM 750 N N . PRO A 1 107 ? 4.822 -8.516 13.103 1.00 40.84 107 PRO A N 1
ATOM 751 C CA . PRO A 1 107 ? 3.892 -9.588 13.422 1.00 40.84 107 PRO A CA 1
ATOM 752 C C . PRO A 1 107 ? 4.178 -10.072 14.852 1.00 40.84 107 PRO A C 1
ATOM 754 O O . PRO A 1 107 ? 5.129 -10.826 15.073 1.00 40.84 107 PRO A O 1
ATOM 757 N N . THR A 1 108 ? 3.370 -9.622 15.813 1.00 37.59 108 THR A N 1
ATOM 758 C CA . THR A 1 108 ? 3.254 -10.312 17.112 1.00 37.59 108 THR A CA 1
ATOM 759 C C . THR A 1 108 ? 2.401 -11.565 16.989 1.00 37.59 108 THR A C 1
ATOM 761 O O . THR A 1 108 ? 1.476 -11.579 16.141 1.00 37.59 108 THR A O 1
#

pLDDT: mean 80.74, std 14.69, range [37.59, 97.25]

Secondary structure (DSSP, 8-state):
------HHHHHHHHHHHHHHHHHHTTS---S----TTGGGS-HHHHHHHHHHHHTHHHH-TTS--BPPSTT-B-GGG-BSSB---TT--HHHHHHHHHTT-S--S---